Protein AF-A0A968BTR7-F1 (afdb_monomer)

Mean predicted aligned error: 3.25 Å

Radius of gyration: 10.49 Å; Cα contacts (8 Å, |Δi|>4): 76; chains: 1; bounding box: 20×20×26 Å

Sequence (60 aa):
GHRVVHGGERFAASVWITDDVLQAIYDNVPLAPLHNPPNIQGIEAIKALLPDIPQVGVFD

Nearest PDB structures (foldseek):
  3khy-assembly1_B  TM=9.804E-01  e=4.269E-06  Francisella tularensis subsp. tularensis
  4fwl-assembly1_A-2  TM=9.701E-01  e=3.726E-06  Salmonella enterica subsp. enterica serovar Typhimurium str. LT2
  7fj7-assembly1_B  TM=9.689E-01  e=6.419E-06  Klebsiella pneumoniae
  7fj9-assembly1_A  TM=9.653E-01  e=8.424E-06  Klebsiella pneumoniae
  4h0o-assembly1_A  TM=9.384E-01  e=8.498E-05  Entamoeba histolytica

Structure (mmCIF, N/CA/C/O backbone):
data_AF-A0A968BTR7-F1
#
_entry.id   AF-A0A968BTR7-F1
#
loop_
_atom_site.group_PDB
_atom_site.id
_atom_site.type_symbol
_atom_site.label_atom_id
_atom_site.label_alt_id
_atom_site.label_comp_id
_atom_site.label_asym_id
_atom_site.label_entity_id
_atom_site.label_seq_id
_atom_site.pdbx_PDB_ins_code
_atom_site.Cartn_x
_atom_site.Cartn_y
_atom_site.Cartn_z
_atom_site.occupancy
_atom_site.B_iso_or_equiv
_atom_site.auth_seq_id
_atom_site.auth_comp_id
_atom_site.auth_asym_id
_atom_site.auth_atom_id
_atom_site.pdbx_PDB_model_num
ATOM 1 N N . GLY A 1 1 ? -9.189 6.697 1.096 1.00 67.94 1 GLY A N 1
ATOM 2 C CA . GLY A 1 1 ? -8.779 5.675 0.117 1.00 67.94 1 GLY A CA 1
ATOM 3 C C . GLY A 1 1 ? -7.637 6.235 -0.694 1.00 67.94 1 GLY A C 1
ATOM 4 O O . GLY A 1 1 ? -7.672 7.423 -0.989 1.00 67.94 1 GLY A O 1
ATOM 5 N N . HIS A 1 2 ? -6.634 5.416 -0.989 1.00 86.19 2 HIS A N 1
ATOM 6 C CA . HIS A 1 2 ? -5.397 5.817 -1.664 1.00 86.19 2 HIS A CA 1
ATOM 7 C C . HIS A 1 2 ? -5.389 5.285 -3.087 1.00 86.19 2 HIS A C 1
ATOM 9 O O . HIS A 1 2 ? -5.705 4.116 -3.286 1.00 86.19 2 HIS A O 1
ATOM 15 N N . ARG A 1 3 ? -5.019 6.112 -4.065 1.00 84.31 3 ARG A N 1
ATOM 16 C CA . ARG A 1 3 ? -4.773 5.635 -5.428 1.00 84.31 3 ARG A CA 1
ATOM 17 C C . ARG A 1 3 ? -3.327 5.165 -5.522 1.00 84.31 3 ARG A C 1
ATOM 19 O O . ARG A 1 3 ? -2.421 5.936 -5.224 1.00 84.31 3 ARG A O 1
ATOM 26 N N . VAL A 1 4 ? -3.122 3.917 -5.921 1.00 79.44 4 VAL 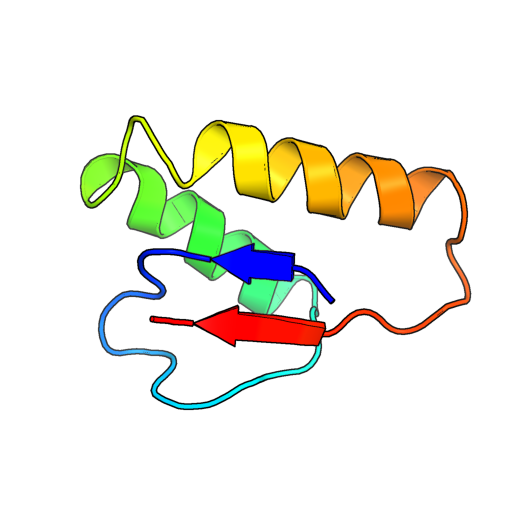A N 1
ATOM 27 C CA . V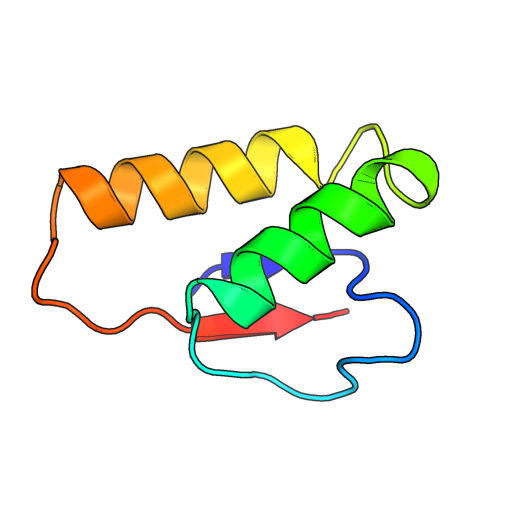AL A 1 4 ? -1.803 3.292 -6.037 1.00 79.44 4 VAL A CA 1
ATOM 28 C C . VAL A 1 4 ? -1.610 2.849 -7.480 1.00 79.44 4 VAL A C 1
ATOM 30 O O . VAL A 1 4 ? -2.438 2.137 -8.023 1.00 79.44 4 VAL A O 1
ATOM 33 N N . VAL A 1 5 ? -0.533 3.294 -8.126 1.00 76.31 5 VAL A N 1
ATOM 34 C CA . VAL A 1 5 ? -0.385 3.111 -9.580 1.00 76.31 5 VAL A CA 1
ATOM 35 C C . VAL A 1 5 ? -0.049 1.670 -9.951 1.00 76.31 5 VAL A C 1
ATOM 37 O O . VAL A 1 5 ? -0.549 1.178 -10.949 1.00 76.31 5 VAL A O 1
ATOM 40 N N . HIS A 1 6 ? 0.790 0.972 -9.179 1.00 68.19 6 HIS A N 1
ATOM 41 C CA . HIS A 1 6 ? 1.115 -0.412 -9.513 1.00 68.19 6 HIS A CA 1
ATOM 42 C C . HIS A 1 6 ? 1.369 -1.266 -8.271 1.00 68.19 6 HIS A C 1
ATOM 44 O O . HIS A 1 6 ? 2.278 -0.992 -7.485 1.00 68.19 6 HIS A O 1
ATOM 50 N N . GLY A 1 7 ? 0.555 -2.313 -8.117 1.00 62.84 7 GLY A N 1
ATOM 51 C CA . GLY A 1 7 ? 0.688 -3.360 -7.100 1.00 62.84 7 GLY A CA 1
ATOM 52 C C . GLY A 1 7 ? 1.439 -4.604 -7.589 1.00 62.84 7 GLY A C 1
ATOM 53 O O . GLY A 1 7 ? 1.416 -5.638 -6.917 1.00 62.84 7 GLY A O 1
ATOM 54 N N . GLY A 1 8 ? 2.054 -4.524 -8.776 1.00 67.44 8 GLY A N 1
ATOM 55 C CA . GLY A 1 8 ? 2.532 -5.686 -9.524 1.00 67.44 8 GLY A CA 1
ATOM 56 C C . GLY A 1 8 ? 1.370 -6.586 -9.961 1.00 67.44 8 GLY A C 1
ATOM 57 O O . GLY A 1 8 ? 0.236 -6.131 -10.079 1.00 67.44 8 GLY A O 1
ATOM 58 N N . GLU A 1 9 ? 1.619 -7.884 -10.143 1.00 70.81 9 GLU A N 1
ATOM 59 C CA . GLU A 1 9 ? 0.574 -8.879 -10.474 1.00 70.81 9 GLU A CA 1
ATOM 60 C C . GLU A 1 9 ? -0.309 -9.265 -9.271 1.00 70.81 9 GLU A C 1
ATOM 62 O O . GLU A 1 9 ? -1.219 -10.087 -9.377 1.00 70.81 9 GLU A O 1
ATOM 67 N N . ARG A 1 10 ? -0.019 -8.706 -8.092 1.00 72.94 10 ARG A N 1
ATOM 68 C CA . ARG A 1 10 ? -0.549 -9.185 -6.812 1.00 72.94 10 ARG A CA 1
ATOM 69 C C . ARG A 1 10 ? -1.924 -8.614 -6.470 1.00 72.94 10 ARG A C 1
ATOM 71 O O . ARG A 1 10 ? -2.663 -9.240 -5.714 1.00 72.94 10 ARG A O 1
ATOM 78 N N . PHE A 1 11 ? -2.271 -7.450 -7.018 1.00 79.12 11 PHE A N 1
ATOM 79 C CA . PHE A 1 11 ? -3.526 -6.759 -6.732 1.00 79.12 11 PHE A CA 1
ATOM 80 C C . PHE A 1 11 ? -4.194 -6.318 -8.034 1.00 79.12 11 PHE A C 1
ATOM 82 O O . PHE A 1 11 ? -3.638 -5.517 -8.773 1.00 79.12 11 PHE A O 1
ATOM 89 N N . ALA A 1 12 ? -5.398 -6.834 -8.291 1.00 77.19 12 ALA A N 1
ATOM 90 C CA . ALA A 1 12 ? -6.220 -6.494 -9.461 1.00 77.19 12 ALA A CA 1
ATOM 91 C C . ALA A 1 12 ? -7.565 -5.846 -9.070 1.00 77.19 12 ALA A C 1
ATOM 93 O O . ALA A 1 12 ? -8.483 -5.735 -9.879 1.00 77.19 12 ALA A O 1
ATOM 94 N N . ALA A 1 13 ? -7.714 -5.484 -7.795 1.00 85.56 13 ALA A N 1
ATOM 95 C CA . ALA A 1 13 ? -8.909 -4.883 -7.224 1.00 85.56 13 ALA A CA 1
ATOM 96 C C . ALA A 1 13 ? -8.523 -3.998 -6.033 1.00 85.56 13 ALA A C 1
ATOM 98 O O . ALA A 1 13 ? -7.396 -4.051 -5.537 1.00 85.56 13 ALA A O 1
ATOM 99 N N . SER A 1 14 ? -9.473 -3.197 -5.548 1.00 91.25 14 SER A N 1
ATOM 100 C CA . SER A 1 14 ? -9.277 -2.458 -4.301 1.00 91.25 14 SER A CA 1
ATOM 101 C C . SER A 1 14 ? -9.133 -3.417 -3.120 1.00 91.25 14 SER A C 1
ATOM 103 O O . SER A 1 14 ? -9.906 -4.365 -2.987 1.00 91.25 14 SER A O 1
ATOM 105 N N . VAL A 1 15 ? -8.165 -3.151 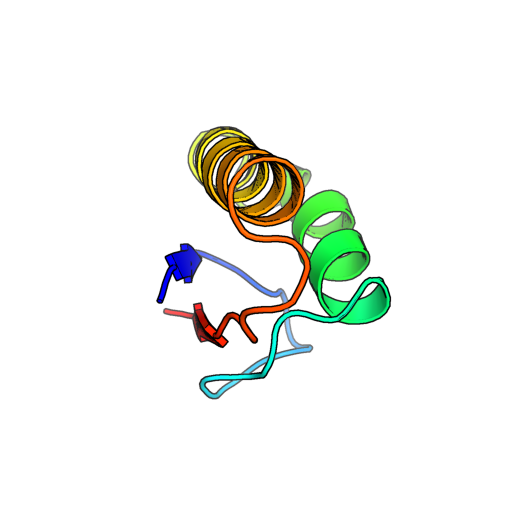-2.246 1.00 92.75 15 VAL A N 1
ATOM 106 C CA . VAL A 1 15 ? -7.863 -3.992 -1.080 1.00 92.75 15 VAL A CA 1
ATOM 107 C C . VAL A 1 15 ? -7.694 -3.149 0.175 1.00 92.75 15 VAL A C 1
ATOM 109 O O . VAL A 1 15 ? -7.316 -1.977 0.116 1.00 92.75 15 VAL A O 1
ATOM 112 N N . TRP A 1 16 ? -7.965 -3.751 1.331 1.00 95.56 16 TRP A N 1
ATOM 113 C CA . TRP A 1 16 ? -7.604 -3.161 2.616 1.00 95.56 16 TRP A CA 1
ATOM 114 C C . TRP A 1 16 ? -6.086 -3.023 2.717 1.00 95.56 16 TRP A C 1
ATOM 116 O O . TRP A 1 16 ? -5.352 -3.942 2.360 1.00 95.56 16 TRP A O 1
ATOM 126 N N . ILE A 1 17 ? -5.617 -1.883 3.212 1.00 94.56 17 ILE A N 1
ATOM 127 C CA . ILE A 1 17 ? -4.201 -1.668 3.490 1.00 94.56 17 ILE A CA 1
ATOM 128 C C . ILE A 1 17 ? -3.855 -2.410 4.778 1.00 94.56 17 ILE A C 1
ATOM 130 O O . ILE A 1 17 ? -4.191 -1.971 5.876 1.00 94.56 17 ILE A O 1
ATOM 134 N N . THR A 1 18 ? -3.175 -3.536 4.618 1.00 94.69 18 THR A N 1
ATOM 135 C CA . THR A 1 18 ? -2.463 -4.246 5.681 1.00 94.69 18 THR A CA 1
ATOM 136 C C . THR A 1 18 ? -0.963 -3.976 5.560 1.00 94.69 18 THR A C 1
ATOM 138 O O . THR A 1 18 ? -0.511 -3.391 4.572 1.00 94.69 18 THR A O 1
ATOM 141 N N . ASP A 1 19 ? -0.176 -4.426 6.536 1.00 94.19 19 ASP A N 1
ATOM 142 C CA . ASP A 1 19 ? 1.286 -4.332 6.453 1.00 94.19 19 ASP A CA 1
ATOM 143 C C . ASP A 1 19 ? 1.840 -5.128 5.258 1.00 94.19 19 ASP A C 1
ATOM 145 O O . ASP A 1 19 ? 2.703 -4.627 4.541 1.00 94.19 19 ASP A O 1
ATOM 149 N N . ASP A 1 20 ? 1.265 -6.297 4.952 1.00 93.12 20 ASP A N 1
ATOM 150 C CA . ASP A 1 20 ? 1.635 -7.093 3.772 1.00 93.12 20 ASP A CA 1
ATOM 151 C C . ASP A 1 20 ? 1.348 -6.357 2.455 1.00 93.12 20 ASP A C 1
ATOM 153 O O . ASP A 1 20 ? 2.145 -6.405 1.514 1.00 93.12 20 ASP A O 1
ATOM 157 N N . VAL A 1 21 ? 0.210 -5.658 2.372 1.00 92.38 21 VAL A N 1
ATOM 158 C CA . VAL A 1 21 ? -0.130 -4.847 1.195 1.00 92.38 21 VAL A CA 1
ATOM 159 C C . VAL A 1 21 ? 0.839 -3.681 1.065 1.00 92.38 21 VAL A C 1
ATOM 161 O O . VAL A 1 21 ? 1.334 -3.419 -0.028 1.00 92.38 21 VAL A O 1
ATOM 164 N N . LEU A 1 22 ? 1.151 -3.002 2.168 1.00 94.19 22 LEU A N 1
ATOM 165 C CA . LEU A 1 22 ? 2.081 -1.880 2.158 1.00 94.19 22 LEU A CA 1
ATOM 166 C C . LEU A 1 22 ? 3.492 -2.317 1.747 1.00 94.19 22 LEU A C 1
ATOM 168 O O . LEU A 1 22 ? 4.105 -1.662 0.903 1.00 94.19 22 LEU A O 1
ATOM 172 N N . GLN A 1 23 ? 3.962 -3.463 2.245 1.00 94.75 23 GLN A N 1
ATOM 173 C CA . GLN A 1 23 ? 5.234 -4.053 1.833 1.00 94.75 23 GLN A CA 1
ATOM 174 C C . GLN A 1 23 ? 5.251 -4.371 0.335 1.00 94.75 23 GLN A C 1
ATOM 176 O O . GLN A 1 23 ? 6.211 -4.047 -0.357 1.00 94.75 23 GLN A O 1
ATOM 181 N N . ALA A 1 24 ? 4.164 -4.918 -0.208 1.00 92.38 24 ALA A N 1
ATOM 182 C CA . ALA A 1 24 ? 4.075 -5.155 -1.643 1.00 92.38 24 ALA A CA 1
ATOM 183 C C . ALA A 1 24 ? 4.126 -3.846 -2.461 1.00 92.38 24 ALA A C 1
ATOM 185 O O . ALA A 1 24 ? 4.693 -3.834 -3.551 1.00 92.38 24 ALA A O 1
ATOM 186 N N . ILE A 1 25 ? 3.592 -2.725 -1.961 1.00 92.69 25 ILE A N 1
ATOM 187 C CA . ILE A 1 25 ? 3.728 -1.420 -2.636 1.00 92.69 25 ILE A CA 1
ATOM 188 C C . ILE A 1 25 ? 5.193 -0.944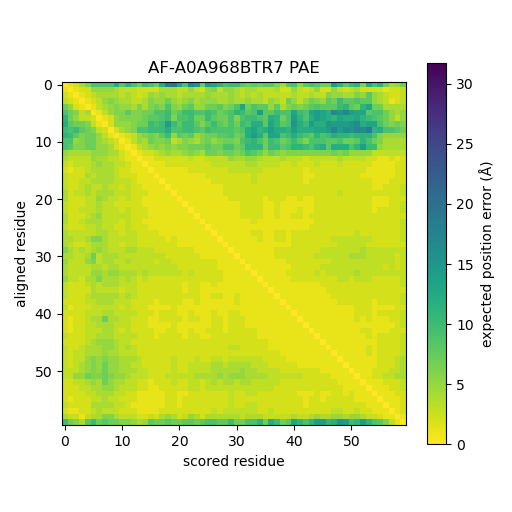 -2.605 1.00 92.69 25 ILE A C 1
ATOM 190 O O . ILE A 1 25 ? 5.683 -0.447 -3.624 1.00 92.69 25 ILE A O 1
ATOM 194 N N . TYR A 1 26 ? 5.902 -1.140 -1.484 1.00 94.81 26 TYR A N 1
ATOM 195 C CA . TY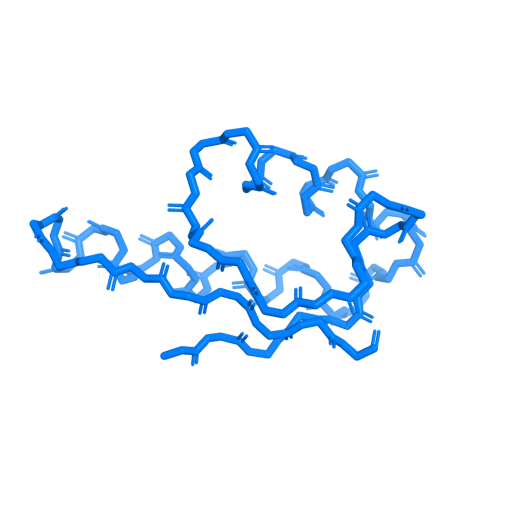R A 1 26 ? 7.346 -0.882 -1.374 1.00 94.81 26 TYR A CA 1
ATOM 196 C C . TYR A 1 26 ? 8.155 -1.702 -2.385 1.00 94.81 26 TYR A C 1
ATOM 198 O O . TYR A 1 26 ? 8.969 -1.139 -3.118 1.00 94.81 26 TYR A O 1
ATOM 206 N N . ASP A 1 27 ? 7.896 -3.006 -2.478 1.00 93.88 27 ASP A N 1
ATOM 207 C CA . ASP A 1 27 ? 8.619 -3.915 -3.377 1.00 93.88 27 ASP A CA 1
ATOM 208 C C . ASP A 1 27 ? 8.419 -3.547 -4.857 1.00 93.88 27 ASP A C 1
ATOM 210 O O . ASP A 1 27 ? 9.296 -3.777 -5.688 1.00 93.88 27 ASP A O 1
ATOM 214 N N . ASN A 1 28 ? 7.283 -2.924 -5.188 1.00 92.06 28 ASN A N 1
ATOM 215 C CA . ASN A 1 28 ? 6.955 -2.460 -6.536 1.00 92.06 28 ASN A CA 1
ATOM 216 C C . ASN A 1 28 ? 7.409 -1.017 -6.829 1.00 92.06 28 ASN A C 1
ATOM 218 O O . ASN A 1 28 ? 7.156 -0.511 -7.924 1.00 92.06 28 ASN A O 1
ATOM 222 N N . VAL A 1 29 ? 8.105 -0.335 -5.908 1.00 93.69 29 VAL A N 1
ATOM 223 C CA . VAL A 1 29 ? 8.702 0.990 -6.177 1.00 93.69 29 VAL A CA 1
ATOM 224 C C . VAL A 1 29 ? 9.568 1.000 -7.447 1.00 93.69 29 VAL A C 1
ATOM 226 O O . VAL A 1 29 ? 9.412 1.941 -8.223 1.00 93.69 29 VAL A O 1
ATOM 229 N N . PRO A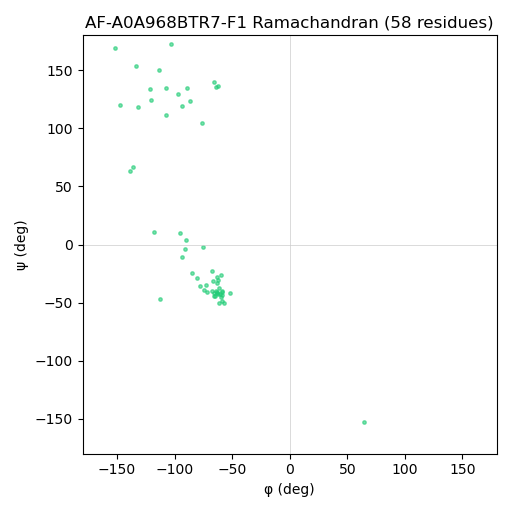 1 30 ? 10.407 -0.013 -7.750 1.00 94.06 30 PRO A N 1
ATOM 230 C CA . PRO A 1 30 ? 11.174 -0.041 -8.997 1.00 94.06 30 PRO A CA 1
ATOM 231 C C . PRO A 1 30 ? 10.315 -0.029 -10.271 1.00 94.06 30 PRO A C 1
ATOM 233 O O . PRO A 1 30 ? 10.782 0.454 -11.300 1.00 94.06 30 PRO A O 1
ATOM 236 N N . LEU A 1 31 ? 9.069 -0.519 -10.217 1.00 91.00 31 LEU A N 1
ATOM 237 C CA . LEU A 1 31 ? 8.151 -0.504 -11.362 1.00 91.00 31 LEU A CA 1
ATOM 238 C C . LEU A 1 31 ? 7.476 0.862 -11.559 1.00 91.00 31 LEU A C 1
ATOM 240 O O . LEU A 1 31 ? 7.132 1.226 -12.681 1.00 91.00 31 LEU A O 1
ATOM 244 N N . ALA A 1 32 ? 7.288 1.627 -10.480 1.00 91.38 32 ALA A N 1
ATOM 245 C CA . ALA A 1 32 ? 6.647 2.941 -10.508 1.00 91.38 32 ALA A CA 1
ATOM 246 C C . ALA A 1 32 ? 7.377 3.955 -9.597 1.00 91.38 32 ALA A C 1
ATOM 248 O O . ALA A 1 32 ? 6.783 4.480 -8.648 1.00 91.38 32 ALA A O 1
ATOM 249 N N . PRO A 1 33 ? 8.652 4.284 -9.885 1.00 93.62 33 PRO A N 1
ATOM 250 C CA . PRO A 1 33 ? 9.540 4.981 -8.947 1.00 93.62 33 PRO A CA 1
ATOM 251 C C . PRO A 1 33 ? 9.126 6.422 -8.641 1.00 93.62 33 PRO A C 1
ATOM 253 O O . PRO A 1 33 ? 9.484 6.953 -7.597 1.00 93.62 33 PRO A O 1
ATOM 256 N N . LEU A 1 34 ? 8.352 7.058 -9.523 1.00 94.94 34 LEU A N 1
ATOM 257 C CA . LEU A 1 34 ? 7.840 8.415 -9.312 1.00 94.94 34 LEU A CA 1
ATOM 258 C C . LEU A 1 34 ? 6.443 8.449 -8.675 1.00 94.94 34 LEU A C 1
ATOM 260 O O . LEU A 1 34 ? 5.998 9.513 -8.258 1.00 94.94 34 LEU A O 1
ATOM 264 N N . HIS A 1 35 ? 5.754 7.308 -8.590 1.00 93.00 35 HIS A N 1
ATOM 265 C CA . HIS A 1 35 ? 4.365 7.243 -8.129 1.00 93.00 35 HIS A CA 1
ATOM 266 C C . HIS A 1 35 ? 4.232 6.514 -6.790 1.00 93.00 35 HIS A C 1
ATOM 268 O O . HIS A 1 35 ? 3.580 7.018 -5.881 1.00 93.00 35 HIS A O 1
ATOM 274 N N . ASN A 1 36 ? 4.868 5.351 -6.624 1.00 92.88 36 ASN A N 1
ATOM 275 C CA . ASN A 1 36 ? 4.718 4.564 -5.400 1.00 92.88 36 ASN A CA 1
ATOM 276 C C . ASN A 1 36 ? 5.301 5.261 -4.156 1.00 92.88 36 ASN A C 1
ATOM 278 O O . ASN A 1 36 ? 4.607 5.271 -3.142 1.00 92.88 36 ASN A O 1
ATOM 282 N N . PRO A 1 37 ? 6.481 5.915 -4.189 1.00 95.69 37 PRO A N 1
ATOM 283 C CA . PRO A 1 37 ? 7.012 6.585 -2.999 1.00 95.69 37 PRO A CA 1
ATOM 284 C C . PRO A 1 37 ? 6.089 7.652 -2.379 1.00 95.69 37 PRO A C 1
ATOM 286 O O . PRO A 1 37 ? 5.833 7.560 -1.176 1.00 95.69 37 PRO A O 1
ATOM 289 N N . PRO A 1 38 ? 5.528 8.627 -3.126 1.00 95.94 38 PRO A N 1
ATOM 290 C CA . PRO A 1 38 ? 4.585 9.576 -2.530 1.00 95.94 38 PRO A CA 1
ATOM 291 C C . PRO A 1 38 ? 3.269 8.915 -2.077 1.00 95.94 38 PRO A C 1
ATOM 293 O O . PRO A 1 38 ? 2.705 9.332 -1.066 1.00 95.94 38 PRO A O 1
ATOM 296 N N . ASN A 1 39 ? 2.800 7.853 -2.746 1.00 95.00 39 ASN A N 1
ATOM 297 C CA . ASN A 1 39 ? 1.607 7.112 -2.310 1.00 95.00 39 ASN A CA 1
ATOM 298 C C . ASN A 1 39 ? 1.824 6.423 -0.954 1.00 95.00 39 ASN A C 1
ATOM 300 O O . ASN A 1 39 ? 0.973 6.502 -0.070 1.00 95.00 39 ASN A O 1
ATOM 304 N N . ILE A 1 40 ? 2.984 5.788 -0.775 1.00 95.94 40 ILE A N 1
ATOM 305 C CA . ILE A 1 40 ? 3.394 5.159 0.485 1.00 95.94 40 ILE A CA 1
ATOM 306 C C . ILE A 1 40 ? 3.451 6.200 1.606 1.00 95.94 40 ILE A C 1
ATOM 308 O O . ILE A 1 40 ? 2.909 5.969 2.684 1.00 95.94 40 ILE A O 1
ATOM 312 N N . GLN A 1 41 ? 4.047 7.370 1.346 1.00 97.12 41 GLN A N 1
ATOM 313 C CA . GLN A 1 41 ? 4.094 8.456 2.331 1.00 97.12 41 GLN A CA 1
ATOM 314 C C . GLN A 1 41 ? 2.691 8.895 2.767 1.00 97.12 41 GLN A C 1
ATOM 316 O O . GLN A 1 41 ? 2.464 9.115 3.955 1.00 97.12 41 GLN A O 1
ATOM 321 N N . GLY A 1 42 ? 1.739 8.983 1.833 1.00 96.69 42 GLY A N 1
ATOM 322 C CA . GLY A 1 42 ? 0.342 9.284 2.149 1.00 96.69 42 GLY A CA 1
ATOM 323 C C . GLY A 1 42 ? -0.316 8.222 3.035 1.00 96.69 42 GLY A C 1
ATOM 324 O O . GLY A 1 42 ? -1.004 8.565 3.996 1.00 96.69 42 GLY A O 1
ATOM 325 N N . ILE A 1 43 ? -0.079 6.939 2.751 1.00 96.38 43 ILE A N 1
ATOM 326 C CA . ILE A 1 43 ? -0.585 5.822 3.561 1.00 96.38 43 ILE A CA 1
ATOM 327 C C . ILE A 1 43 ? -0.022 5.884 4.987 1.00 96.38 43 ILE A C 1
ATOM 329 O O . ILE A 1 43 ? -0.789 5.853 5.950 1.00 96.38 43 ILE A O 1
ATOM 333 N N . GLU A 1 44 ? 1.297 6.020 5.129 1.00 97.12 44 GLU A N 1
ATOM 334 C CA . GLU A 1 44 ? 1.971 6.068 6.432 1.00 97.12 44 GLU A CA 1
ATOM 335 C C . GLU A 1 44 ? 1.551 7.290 7.256 1.00 97.12 44 GLU A C 1
ATOM 337 O O . GLU A 1 44 ? 1.289 7.180 8.454 1.00 97.12 44 GLU A O 1
ATOM 342 N N . ALA A 1 45 ? 1.390 8.449 6.611 1.00 97.56 45 ALA A N 1
ATOM 343 C CA . ALA A 1 45 ? 0.891 9.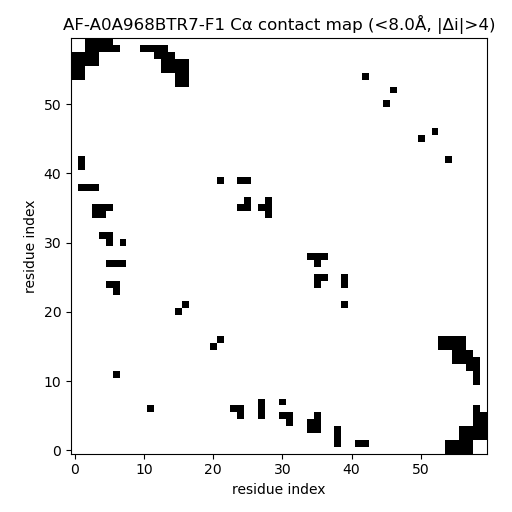647 7.276 1.00 97.56 45 ALA A CA 1
ATOM 344 C C . ALA A 1 45 ? -0.507 9.424 7.874 1.00 97.56 45 ALA A C 1
ATOM 346 O O . ALA A 1 45 ? -0.760 9.810 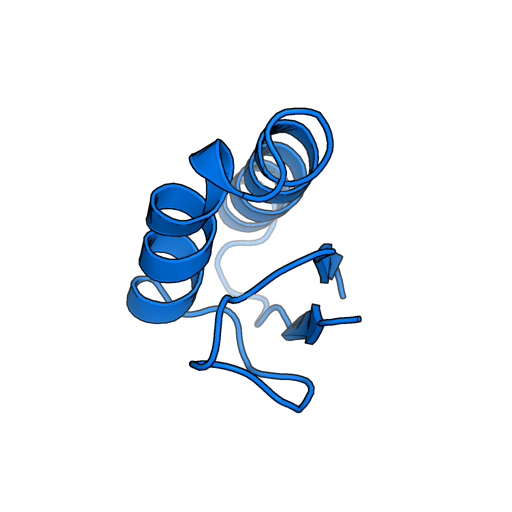9.015 1.00 97.56 45 ALA A O 1
ATOM 347 N N . ILE A 1 46 ? -1.413 8.766 7.141 1.00 97.00 46 ILE A N 1
ATOM 348 C CA . ILE A 1 46 ? -2.749 8.457 7.661 1.00 97.00 46 ILE A CA 1
ATOM 349 C C . ILE A 1 46 ? -2.703 7.345 8.714 1.00 97.00 46 ILE A C 1
ATOM 351 O O . ILE A 1 46 ? -3.445 7.445 9.686 1.00 97.00 46 ILE A O 1
ATOM 355 N N . LYS A 1 47 ? -1.816 6.342 8.600 1.00 95.69 47 LYS A N 1
ATOM 356 C CA . LYS A 1 47 ? -1.614 5.343 9.673 1.00 95.69 47 LYS A CA 1
ATOM 357 C C . LYS A 1 47 ? -1.181 6.019 10.978 1.00 95.69 47 LYS A C 1
ATOM 359 O O . LYS A 1 47 ? -1.667 5.647 12.039 1.00 95.69 47 LYS A O 1
ATOM 364 N N . ALA A 1 48 ? -0.315 7.029 10.899 1.00 96.94 48 ALA A N 1
ATOM 365 C CA . ALA A 1 48 ? 0.132 7.783 12.067 1.00 96.94 48 ALA A CA 1
ATOM 366 C C . ALA A 1 48 ? -0.960 8.705 12.643 1.00 96.94 48 ALA A C 1
ATOM 368 O O . ALA A 1 48 ? -1.092 8.814 13.860 1.00 96.94 48 ALA A O 1
ATOM 369 N N . LEU A 1 49 ? -1.736 9.378 11.786 1.00 98.00 49 LEU A N 1
ATOM 370 C CA . LEU A 1 49 ? -2.770 10.330 12.211 1.00 98.00 49 LEU A CA 1
ATOM 371 C C . LEU A 1 49 ? -4.059 9.655 12.698 1.00 98.00 49 LEU A C 1
ATOM 373 O O . LEU A 1 49 ? -4.720 10.180 13.590 1.00 98.00 49 LEU A O 1
ATOM 377 N N . LEU A 1 50 ? -4.439 8.531 12.088 1.00 97.06 50 LEU A N 1
ATOM 378 C CA . LEU A 1 50 ? -5.708 7.830 12.295 1.00 97.06 50 LEU A CA 1
ATOM 379 C C . LEU A 1 50 ? -5.467 6.308 12.413 1.00 97.06 50 LEU A C 1
ATOM 381 O O . LEU A 1 50 ? -5.902 5.554 11.539 1.00 97.06 50 LEU A O 1
ATOM 385 N N . PRO A 1 51 ? -4.782 5.841 13.474 1.00 95.50 51 PRO A N 1
ATOM 386 C CA . PRO A 1 51 ? -4.310 4.455 13.582 1.00 95.50 51 PRO A CA 1
ATOM 387 C C . PRO A 1 51 ? -5.431 3.409 13.598 1.00 95.50 51 PRO A C 1
ATOM 389 O O . PRO A 1 51 ? -5.244 2.303 13.099 1.00 95.50 51 PRO A O 1
ATOM 392 N N . ASP A 1 52 ? -6.606 3.764 14.120 1.00 95.94 52 ASP A N 1
ATOM 393 C CA . ASP A 1 52 ? -7.735 2.839 14.267 1.00 95.94 52 ASP A CA 1
ATOM 394 C C . ASP A 1 52 ? -8.680 2.834 13.053 1.00 95.94 52 ASP A C 1
ATOM 396 O O . ASP A 1 52 ? -9.652 2.076 13.013 1.00 95.94 52 ASP A O 1
ATOM 400 N N . ILE A 1 53 ? -8.434 3.696 12.059 1.00 96.69 53 ILE A N 1
ATOM 401 C CA . ILE A 1 53 ? -9.298 3.817 10.884 1.00 96.69 53 ILE A CA 1
ATOM 402 C C . ILE A 1 53 ? -8.764 2.928 9.756 1.00 96.69 53 ILE A C 1
ATOM 404 O O . ILE A 1 53 ? -7.654 3.157 9.265 1.00 96.69 53 ILE A O 1
ATOM 408 N N . PRO A 1 54 ? -9.551 1.945 9.280 1.00 94.56 54 PRO A N 1
ATOM 409 C CA . PRO A 1 54 ? -9.124 1.082 8.192 1.00 94.56 54 PRO A CA 1
ATOM 410 C C . PRO A 1 54 ? -8.966 1.882 6.896 1.00 94.56 54 PRO A C 1
ATOM 412 O O . PRO A 1 54 ? -9.780 2.745 6.556 1.00 94.56 54 PRO A O 1
ATOM 415 N N . GLN A 1 55 ? -7.914 1.567 6.146 1.00 97.00 55 GLN A N 1
ATOM 416 C CA . GLN A 1 55 ? -7.580 2.238 4.892 1.00 97.00 55 GLN A CA 1
ATOM 417 C C . GLN A 1 55 ? -7.734 1.272 3.715 1.00 97.00 55 GLN A C 1
ATOM 419 O O . GLN A 1 55 ? -7.534 0.070 3.855 1.00 97.00 55 GLN A O 1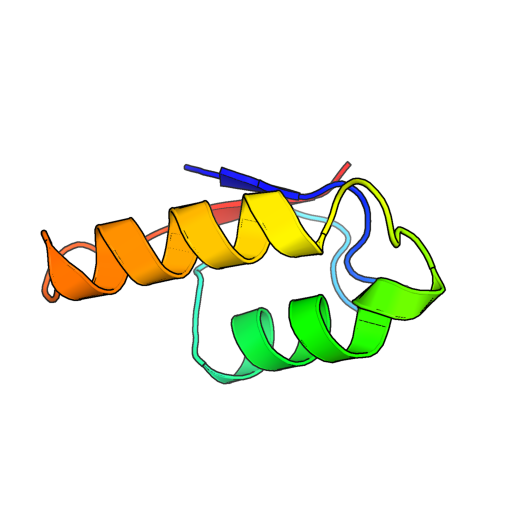
ATOM 424 N N . VAL A 1 56 ? -8.069 1.804 2.540 1.00 96.25 56 VAL A N 1
ATOM 425 C CA . VAL A 1 56 ? -8.211 1.039 1.289 1.00 96.25 56 VAL A CA 1
ATOM 426 C C . VAL A 1 56 ? -7.252 1.601 0.248 1.00 96.25 56 VAL A C 1
ATOM 428 O O . VAL A 1 56 ? -7.195 2.823 0.074 1.00 96.25 56 VAL A O 1
ATOM 431 N N . GLY A 1 57 ? -6.535 0.715 -0.441 1.00 93.12 57 GLY A N 1
ATOM 432 C CA . GLY A 1 57 ? -5.767 1.005 -1.648 1.00 93.12 57 GLY A CA 1
ATOM 433 C C . GLY A 1 57 ? -6.572 0.638 -2.890 1.00 93.12 57 GLY A C 1
ATOM 434 O O . GLY A 1 57 ? -7.108 -0.465 -2.979 1.00 93.12 57 GLY A O 1
ATOM 435 N N . VAL A 1 58 ? -6.672 1.566 -3.835 1.00 91.56 58 VAL A N 1
ATOM 436 C CA . VAL A 1 58 ? -7.287 1.381 -5.152 1.00 91.56 58 VAL A CA 1
ATOM 437 C C . VAL A 1 58 ? -6.153 1.355 -6.165 1.00 91.56 58 VAL A C 1
ATOM 439 O O . VAL A 1 58 ? -5.474 2.367 -6.344 1.00 91.56 58 VAL A O 1
ATOM 442 N N . PHE A 1 59 ? -5.927 0.187 -6.758 1.00 85.81 59 PHE A N 1
ATOM 443 C CA . PHE A 1 59 ? -4.876 -0.028 -7.745 1.00 85.81 59 PHE A CA 1
ATOM 444 C C . PHE A 1 59 ? -5.408 0.273 -9.148 1.00 85.81 59 PHE A C 1
ATOM 446 O O . PHE A 1 59 ? -6.534 -0.130 -9.453 1.00 85.81 59 PHE A O 1
ATOM 453 N N . ASP A 1 60 ? -4.628 1.015 -9.939 1.00 77.25 60 ASP A N 1
ATOM 454 C CA . ASP A 1 60 ? -4.878 1.198 -11.379 1.00 77.25 60 ASP A CA 1
ATOM 455 C C . ASP A 1 60 ? -4.655 -0.111 -12.162 1.00 77.25 60 ASP A C 1
ATOM 457 O O . ASP A 1 60 ? -3.782 -0.918 -11.755 1.00 77.25 60 ASP A O 1
#

Secondary structure (DSSP, 8-state):
-EEES--GGG-SS-EE--HHHHHHHHHTGGGSTTTHHHHHHHHHHHHHH-TTS--EEEE-

pLDDT: mean 90.03, std 8.98, range [62.84, 98.0]

Foldseek 3Di:
DFEQADLDPPDPFKDKDDPVSLVSLVVCCVVVVPGSVVRSVVVVVCCVVPVPDIDIYGYD

Solvent-accessible surface area (backbone atoms only — not comparable to full-atom values): 3527 Å² total; per-residue (Å²): 117,43,75,38,70,53,46,61,96,79,45,95,53,71,42,69,61,44,73,71,51,50,50,43,37,60,74,27,22,85,82,35,67,87,51,35,57,63,41,50,51,53,51,52,52,44,47,73,76,40,70,91,59,90,47,38,38,37,49,102